Protein AF-0000000067842816 (afdb_homodimer)

Solvent-accessible surface area (backbone atoms only — not comparable to full-atom values): 8757 Å² total; per-residue (Å²): 109,71,65,59,53,51,51,51,47,38,51,51,44,50,50,52,41,53,49,36,34,54,50,27,68,68,44,87,43,46,66,45,28,41,23,33,44,17,21,26,53,16,22,45,52,30,35,40,67,68,61,62,40,52,70,68,58,40,49,52,52,49,50,51,37,50,52,41,42,63,68,32,90,55,40,84,64,64,77,75,65,73,76,113,110,69,65,58,52,51,50,52,46,37,51,52,45,51,51,52,40,53,49,36,31,56,50,28,68,69,44,87,43,46,66,46,30,40,23,33,45,17,22,24,52,16,19,46,52,31,34,39,66,68,60,61,41,53,71,68,58,40,49,51,53,51,50,50,36,52,51,41,42,62,66,31,91,55,41,83,64,64,76,75,65,73,76,113

Nearest PDB structures (foldseek):
  8cwo-assembly1_T  TM=8.225E-01  e=2.547E-01  Cutibacterium acnes
  7m4u-assembly1_t  TM=7.505E-01  e=3.964E-01  Acinetobacter baumannii AB0057
  7y7f-assembly1_T  TM=7.279E-01  e=5.226E-01  Escherichia coli
  8fzd-assembly1_t  TM=7.095E-01  e=6.520E-01  Escherichia coli
  8fzh-assembly1_t  TM=7.180E-01  e=7.282E-01  Escherichia coli

pLDDT: mean 87.46, std 18.28, range [24.97, 98.69]

Radius of gyration: 15.69 Å; Cα contacts (8 Å, |Δi|>4): 220; chains: 2; bounding box: 30×46×36 Å

Foldseek 3Di:
DVVVVLLVVLVVLVVVLVVLLVCLQVDDAQVRNVVSLVVSLVSLVVCCVVVSDDPVVSVVSNVSSLVSLCPHPRHPNCSPPPPD/DVVVVLLVVLVVLVVVLVVLLVCLQVDDAQVRNVVSLVVSLVSLVVCCVVVSDDPVVSVVSNVSSLVSLCPHPRRPNCSPPVPD

Sequence (168 aa):
MALVDEHLDKARVIEKALMRIKDISSAKSAEEVTYRFGLATGYVAAILDAGVVDEDRWEELLILAEETQESHALSTGASGRFDGMALVDEHLDKARVIEKALMRIKDISSAKSAEEVTYRFGLATGYVAAILDAGVVDEDRWEELLILAEETQESHALSTGASGRFDG

Organism: Pseudomonas putida (strain ATCC 47054 / DSM 6125 / CFBP 8728 / NCIMB 11950 / KT2440) (NCBI:txid160488)

Secondary structure (DSSP, 8-state):
-HHHHHHHHHHHHHHHHHHHHHHHTT--SHHHHHHHHHHHHHHHHHHHHTTSS-HHHHHHHHHHHHHHHHTSTT--SGGGGGG-/-HHHHHHHHHHHHHHHHHHHHHHHTT--SHHHHHHHHHHHHHHHHHHHHTTSS-HHHHHHHHHHHHHHHHT-TT--SGGGGGG-

Structure (mmCIF, N/CA/C/O backbone):
data_AF-0000000067842816-model_v1
#
loop_
_entity.id
_entity.type
_entity.pdbx_description
1 polymer 'Uncharacterized protein'
#
loop_
_atom_site.group_PDB
_atom_site.id
_atom_site.type_symbol
_atom_site.label_atom_id
_atom_site.label_alt_id
_atom_site.label_comp_id
_atom_site.label_asym_id
_atom_site.label_entity_id
_atom_site.label_seq_id
_atom_site.pdbx_PDB_ins_code
_atom_site.Cartn_x
_atom_site.Cartn_y
_atom_site.Cartn_z
_atom_site.occupancy
_atom_site.B_iso_or_equiv
_atom_site.auth_seq_id
_atom_site.auth_comp_id
_atom_site.auth_asym_id
_atom_site.auth_atom_id
_atom_site.pdbx_PDB_model_num
ATOM 1 N N . MET A 1 1 ? -7.723 -29.141 -7.395 1 54.97 1 MET A N 1
ATOM 2 C CA . MET A 1 1 ? -7.641 -28.672 -6.016 1 54.97 1 MET A CA 1
ATOM 3 C C . MET A 1 1 ? -6.738 -27.438 -5.91 1 54.97 1 MET A C 1
ATOM 5 O O . MET A 1 1 ? -7.078 -26.469 -5.23 1 54.97 1 MET A O 1
ATOM 9 N N . ALA A 1 2 ? -5.648 -27.406 -6.691 1 64.81 2 ALA A N 1
ATOM 10 C CA . ALA A 1 2 ? -4.652 -26.344 -6.668 1 64.81 2 ALA A CA 1
ATOM 11 C C . ALA A 1 2 ? -5.234 -25.047 -7.211 1 64.81 2 ALA A C 1
ATOM 13 O O . ALA A 1 2 ? -5.02 -23.969 -6.637 1 64.81 2 ALA A O 1
ATOM 14 N N . LEU A 1 3 ? -6.188 -25.203 -8.188 1 68.56 3 LEU A N 1
ATOM 15 C CA . LEU A 1 3 ? -6.766 -24.031 -8.82 1 68.56 3 LEU A CA 1
ATOM 16 C C . LEU A 1 3 ? -7.777 -23.359 -7.895 1 68.56 3 LEU A C 1
ATOM 18 O O . LEU A 1 3 ? -7.848 -22.125 -7.832 1 68.56 3 LEU A O 1
ATOM 22 N N . VAL A 1 4 ? -8.508 -24.203 -7.152 1 69 4 VAL A N 1
ATOM 23 C CA . VAL A 1 4 ? -9.5 -23.672 -6.215 1 69 4 VAL A CA 1
ATOM 24 C C . VAL A 1 4 ? -8.789 -22.953 -5.074 1 69 4 VAL A C 1
ATOM 26 O O . VAL A 1 4 ? -9.227 -21.875 -4.652 1 69 4 VAL A O 1
ATOM 29 N N . ASP A 1 5 ? -7.77 -23.484 -4.66 1 73.69 5 ASP A N 1
ATOM 30 C CA . ASP A 1 5 ? -7.008 -22.891 -3.568 1 73.69 5 ASP A CA 1
ATOM 31 C C . ASP A 1 5 ? -6.414 -21.547 -3.982 1 73.69 5 ASP A C 1
ATOM 33 O O . ASP A 1 5 ? -6.441 -20.594 -3.211 1 73.69 5 ASP A O 1
ATOM 37 N N . GLU A 1 6 ? -5.996 -21.5 -5.285 1 74.75 6 GLU A N 1
ATOM 38 C CA . GLU A 1 6 ? -5.449 -20.25 -5.801 1 74.75 6 GLU A CA 1
ATOM 39 C C . GLU A 1 6 ? -6.527 -19.172 -5.902 1 74.75 6 GLU A C 1
ATOM 41 O O . GLU A 1 6 ? -6.277 -18 -5.586 1 74.75 6 GLU A O 1
ATOM 46 N N . HIS A 1 7 ? -7.715 -19.594 -6.277 1 80.69 7 HIS A N 1
ATOM 47 C CA . HIS A 1 7 ? -8.82 -18.656 -6.414 1 80.69 7 HIS A CA 1
ATOM 48 C C . HIS A 1 7 ? -9.273 -18.125 -5.059 1 80.69 7 HIS A C 1
ATOM 50 O O . HIS A 1 7 ? -9.617 -16.953 -4.926 1 80.69 7 HIS A O 1
ATOM 56 N N . LEU A 1 8 ? -9.195 -19.031 -4.113 1 79.56 8 LEU A N 1
ATOM 57 C CA . LEU A 1 8 ? -9.586 -18.625 -2.768 1 79.56 8 LEU A CA 1
ATOM 58 C C . LEU A 1 8 ? -8.562 -17.656 -2.17 1 79.56 8 LEU A C 1
ATOM 60 O O . LEU A 1 8 ? -8.922 -16.719 -1.461 1 79.56 8 LEU A O 1
ATOM 64 N N . ASP A 1 9 ? -7.434 -17.938 -2.531 1 86.69 9 ASP A N 1
ATOM 65 C CA . ASP A 1 9 ? -6.375 -17.062 -2.033 1 86.69 9 ASP A CA 1
ATOM 66 C C . ASP A 1 9 ? -6.465 -15.68 -2.658 1 86.69 9 ASP A C 1
ATOM 68 O O . ASP A 1 9 ? -6.332 -14.672 -1.965 1 86.69 9 ASP A O 1
ATOM 72 N N . LYS A 1 10 ? -6.812 -15.68 -3.936 1 91.94 10 LYS A N 1
ATOM 73 C CA . LYS A 1 10 ? -6.961 -14.398 -4.609 1 91.94 10 LYS A CA 1
ATOM 74 C C . LYS A 1 10 ? -8.156 -13.617 -4.062 1 91.94 10 LYS A C 1
ATOM 76 O O . LYS A 1 10 ? -8.078 -12.406 -3.863 1 91.94 10 LYS A O 1
ATOM 81 N N . ALA A 1 11 ? -9.211 -14.336 -3.809 1 94.06 11 ALA A N 1
ATOM 82 C CA . ALA A 1 11 ? -10.406 -13.703 -3.254 1 94.06 11 ALA A CA 1
ATOM 83 C C . ALA A 1 11 ? -10.125 -13.109 -1.877 1 94.06 11 ALA A C 1
ATOM 85 O O . ALA A 1 11 ? -10.609 -12.023 -1.552 1 94.06 11 ALA A O 1
ATOM 86 N N . ARG A 1 12 ? -9.375 -13.805 -1.129 1 95.5 12 ARG A N 1
ATOM 87 C CA . ARG A 1 12 ? -9.031 -13.328 0.207 1 95.5 12 ARG A CA 1
ATOM 88 C C . ARG A 1 12 ? -8.18 -12.062 0.135 1 95.5 12 ARG A C 1
ATOM 90 O O . ARG A 1 12 ? -8.367 -11.141 0.926 1 95.5 12 ARG A O 1
ATOM 97 N N . VAL A 1 13 ? -7.34 -12.086 -0.805 1 97.44 13 VAL A N 1
ATOM 98 C CA . VAL A 1 13 ? -6.461 -10.938 -0.979 1 97.44 13 VAL A CA 1
ATOM 99 C C . VAL A 1 13 ? -7.281 -9.727 -1.419 1 97.44 13 VAL A C 1
ATOM 101 O O . VAL A 1 13 ? -7.055 -8.609 -0.945 1 97.44 13 VAL A O 1
ATOM 104 N N . ILE A 1 14 ? -8.234 -9.922 -2.246 1 97.69 14 ILE A N 1
ATOM 105 C CA . ILE A 1 14 ? -9.102 -8.844 -2.709 1 97.69 14 ILE A CA 1
ATOM 106 C C . ILE A 1 14 ? -9.945 -8.32 -1.546 1 97.69 14 ILE A C 1
ATOM 108 O O . ILE A 1 14 ? -10.156 -7.113 -1.42 1 97.69 14 ILE A O 1
ATOM 112 N N . GLU A 1 15 ? -10.398 -9.156 -0.729 1 97.56 15 GLU A N 1
ATOM 113 C CA . GLU A 1 15 ? -11.156 -8.758 0.452 1 97.56 15 GLU A CA 1
ATOM 114 C C . GLU A 1 15 ? -10.312 -7.879 1.377 1 97.56 15 GLU A C 1
ATOM 116 O O . GLU A 1 15 ? -10.82 -6.918 1.956 1 97.56 15 GLU A O 1
ATOM 121 N N . LYS A 1 16 ? -9.102 -8.211 1.528 1 97.88 16 LYS A N 1
ATOM 122 C CA . LYS A 1 16 ? -8.203 -7.41 2.359 1 97.88 16 LYS A CA 1
ATOM 123 C C . LYS A 1 16 ? -7.996 -6.02 1.763 1 97.88 16 LYS A C 1
ATOM 125 O O . LYS A 1 16 ? -7.91 -5.031 2.494 1 97.88 16 LYS A O 1
ATOM 130 N N . ALA A 1 17 ? -7.938 -5.977 0.432 1 98.38 17 ALA A N 1
ATOM 131 C CA . ALA A 1 17 ? -7.859 -4.676 -0.227 1 98.38 17 ALA A CA 1
ATOM 132 C C . ALA A 1 17 ? -9.078 -3.818 0.1 1 98.38 17 ALA A C 1
ATOM 134 O O . ALA A 1 17 ? -8.938 -2.646 0.458 1 98.38 17 ALA A O 1
ATOM 135 N N . LEU A 1 18 ? -10.219 -4.438 -0.018 1 98.5 18 LEU A N 1
ATOM 136 C CA . LEU A 1 18 ? -11.461 -3.723 0.245 1 98.5 18 LEU A CA 1
ATOM 137 C C . LEU A 1 18 ? -11.531 -3.262 1.697 1 98.5 18 LEU A C 1
ATOM 139 O O . LEU A 1 18 ? -12.023 -2.168 1.983 1 98.5 18 LEU A O 1
ATOM 143 N N . MET A 1 19 ? -11.016 -4.035 2.551 1 98.19 19 MET A N 1
ATOM 144 C CA . MET A 1 19 ? -10.992 -3.682 3.967 1 98.19 19 MET A CA 1
ATOM 145 C C . MET A 1 19 ? -10.094 -2.473 4.211 1 98.19 19 MET A C 1
ATOM 147 O O . MET A 1 19 ? -10.445 -1.587 4.996 1 98.19 19 MET A O 1
ATOM 151 N N . ARG A 1 20 ? -9 -2.457 3.598 1 97.69 20 ARG A N 1
ATOM 152 C CA . ARG A 1 20 ? -8.086 -1.326 3.746 1 97.69 20 ARG A CA 1
ATOM 153 C C . ARG A 1 20 ? -8.719 -0.041 3.223 1 97.69 20 ARG A C 1
ATOM 155 O O . ARG A 1 20 ? -8.531 1.031 3.799 1 97.69 20 ARG A O 1
ATOM 162 N N . ILE A 1 21 ? -9.422 -0.141 2.137 1 98.25 21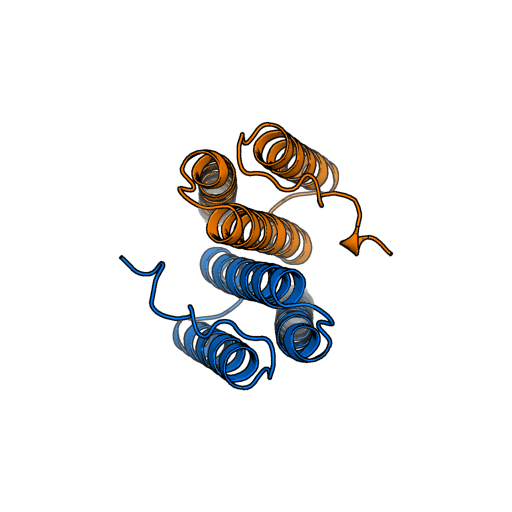 ILE A N 1
ATOM 163 C CA . ILE A 1 21 ? -10.109 1.02 1.573 1 98.25 21 ILE A CA 1
ATOM 164 C C . ILE A 1 21 ? -11.164 1.523 2.555 1 98.25 21 ILE A C 1
ATOM 166 O O . ILE A 1 21 ? -11.242 2.723 2.828 1 98.25 21 ILE A O 1
ATOM 170 N N . LYS A 1 22 ? -11.906 0.597 3.068 1 97.44 22 LYS A N 1
ATOM 171 C CA . LYS A 1 22 ? -12.938 0.961 4.035 1 97.44 22 LYS A CA 1
ATOM 172 C C . LYS A 1 22 ? -12.328 1.633 5.262 1 97.44 22 LYS A C 1
ATOM 174 O O . LYS A 1 22 ? -12.93 2.539 5.84 1 97.44 22 LYS A O 1
ATOM 179 N N . ASP A 1 23 ? -11.18 1.203 5.691 1 97 23 ASP A N 1
ATOM 180 C CA . ASP A 1 23 ? -10.508 1.709 6.883 1 97 23 ASP A CA 1
ATOM 181 C C . ASP A 1 23 ? -10.172 3.191 6.738 1 97 23 ASP A C 1
ATOM 183 O O . ASP A 1 23 ? -9.93 3.879 7.734 1 97 23 ASP A O 1
ATOM 187 N N . ILE A 1 24 ? -10.086 3.723 5.5 1 97.12 24 ILE A N 1
ATOM 188 C CA . ILE A 1 24 ? -9.836 5.145 5.289 1 97.12 24 ILE A CA 1
ATOM 189 C C . ILE A 1 24 ? -10.906 5.969 6.004 1 97.12 24 ILE A C 1
ATOM 191 O O . ILE A 1 24 ? -10.594 6.977 6.645 1 97.12 24 ILE A O 1
ATOM 195 N N . SER A 1 25 ? -12.109 5.488 5.934 1 94.88 25 SER A N 1
ATOM 196 C CA . SER A 1 25 ? -13.25 6.219 6.48 1 94.88 25 SER A CA 1
ATOM 197 C C . SER A 1 25 ? -13.172 6.297 8 1 94.88 25 SER A C 1
ATOM 199 O O . SER A 1 25 ? -13.82 7.148 8.617 1 94.88 25 SER A O 1
ATOM 201 N N . SER A 1 26 ? -12.383 5.438 8.578 1 94.56 26 SER A N 1
ATOM 202 C CA . SER A 1 26 ? -12.336 5.363 10.039 1 94.56 26 SER A CA 1
ATOM 203 C C . SER A 1 26 ? -11.211 6.23 10.594 1 94.56 26 SER A C 1
ATOM 205 O O . SER A 1 26 ? -11.031 6.312 11.812 1 94.56 26 SER A O 1
ATOM 207 N N . ALA A 1 27 ? -10.5 6.918 9.758 1 94.5 27 ALA A N 1
ATOM 208 C CA . ALA A 1 27 ? -9.367 7.738 10.188 1 94.5 27 ALA A CA 1
ATOM 209 C C . ALA A 1 27 ? -9.828 8.883 11.086 1 94.5 27 ALA A C 1
ATOM 211 O O . ALA A 1 27 ? -10.906 9.453 10.875 1 94.5 27 ALA A O 1
ATOM 212 N N . LYS A 1 28 ? -8.969 9.227 12.023 1 93.5 28 LYS A N 1
ATOM 213 C CA . LYS A 1 28 ? -9.375 10.195 13.031 1 93.5 28 LYS A CA 1
ATOM 214 C C . LYS A 1 28 ? -8.57 11.492 12.906 1 93.5 28 LYS A C 1
ATOM 216 O O . LYS A 1 28 ? -8.719 12.406 13.711 1 93.5 28 LYS A O 1
ATOM 221 N N . SER A 1 29 ? -7.66 11.531 11.992 1 91.19 29 SER A N 1
ATOM 222 C CA . SER A 1 29 ? -6.867 12.719 11.703 1 91.19 29 SER A CA 1
ATOM 223 C C . SER A 1 29 ? -6.523 12.797 10.219 1 91.19 29 SER A C 1
ATOM 225 O O . SER A 1 29 ? -6.605 11.797 9.5 1 91.19 29 SER A O 1
ATOM 227 N N . ALA A 1 30 ? -6.18 13.969 9.812 1 90.25 30 ALA A N 1
ATOM 228 C CA . ALA A 1 30 ? -5.793 14.172 8.414 1 90.25 30 ALA A CA 1
ATOM 229 C C . ALA A 1 30 ? -4.57 13.328 8.055 1 90.25 30 ALA A C 1
ATOM 231 O O . ALA A 1 30 ? -4.492 12.773 6.961 1 90.25 30 ALA A O 1
ATOM 232 N N . GLU A 1 31 ? -3.697 13.25 8.953 1 91.31 31 GLU A N 1
ATOM 233 C CA . GLU A 1 31 ? -2.498 12.445 8.734 1 91.31 31 GLU A CA 1
ATOM 234 C C . GLU A 1 31 ? -2.844 10.969 8.586 1 91.31 31 GLU A C 1
ATOM 236 O O . GLU A 1 31 ? -2.289 10.281 7.723 1 91.31 31 GLU A O 1
ATOM 241 N N . GLU A 1 32 ? -3.762 10.555 9.406 1 93.25 32 GLU A N 1
ATOM 242 C CA . GLU A 1 32 ? -4.191 9.156 9.328 1 93.25 32 GLU A CA 1
ATOM 243 C C . GLU A 1 32 ? -4.93 8.883 8.023 1 93.25 32 GLU A C 1
ATOM 245 O O . GLU A 1 32 ? -4.789 7.805 7.441 1 93.25 32 GLU A O 1
ATOM 250 N N . VAL A 1 33 ? -5.746 9.836 7.613 1 94.94 33 VAL A N 1
ATOM 251 C CA . VAL A 1 33 ? -6.422 9.68 6.328 1 94.94 33 VAL A CA 1
ATOM 252 C C . VAL A 1 33 ? -5.387 9.477 5.223 1 94.94 33 VAL A C 1
ATOM 254 O O . VAL A 1 33 ? -5.516 8.562 4.406 1 94.94 33 VAL A O 1
ATOM 257 N N . THR A 1 34 ? -4.387 10.305 5.242 1 94.38 34 THR A N 1
ATOM 258 C CA . THR A 1 34 ? -3.33 10.227 4.238 1 94.38 34 THR A CA 1
ATOM 259 C C . THR A 1 34 ? -2.619 8.883 4.301 1 94.38 34 THR A C 1
ATOM 261 O O . THR A 1 34 ? -2.381 8.25 3.27 1 94.38 34 THR A O 1
ATOM 264 N N . TYR A 1 35 ? -2.354 8.445 5.477 1 95.06 35 TYR A N 1
ATOM 265 C CA . TYR A 1 35 ? -1.65 7.18 5.664 1 95.06 35 TYR A CA 1
ATOM 266 C C . TYR A 1 35 ? -2.496 6.012 5.176 1 95.06 35 TYR A C 1
ATOM 268 O O . TYR A 1 35 ? -2.014 5.16 4.426 1 95.06 35 TYR A O 1
ATOM 276 N N . ARG A 1 36 ? -3.676 5.969 5.574 1 96.94 36 ARG A N 1
ATOM 277 C CA . ARG A 1 36 ? -4.555 4.863 5.207 1 96.94 36 ARG A CA 1
ATOM 278 C C . ARG A 1 36 ? -4.824 4.852 3.705 1 96.94 36 ARG A C 1
ATOM 280 O O . ARG A 1 36 ? -4.945 3.787 3.098 1 96.94 36 ARG A O 1
ATOM 287 N N . PHE A 1 37 ? -4.953 6.047 3.156 1 97.44 37 PHE A N 1
ATOM 288 C CA . PHE A 1 37 ? -5.102 6.133 1.708 1 97.44 37 PHE A CA 1
ATOM 289 C C . PHE A 1 37 ? -3.873 5.562 1.006 1 97.44 37 PHE A C 1
ATOM 291 O O . PHE A 1 37 ? -3.998 4.785 0.06 1 97.44 37 PHE A O 1
ATOM 298 N N . GLY A 1 38 ? -2.74 5.926 1.452 1 97.56 38 GLY A N 1
ATOM 299 C CA . GLY A 1 38 ? -1.52 5.34 0.922 1 97.56 38 GLY A CA 1
ATOM 300 C C . GLY A 1 38 ? -1.47 3.83 1.064 1 97.56 38 GLY A C 1
ATOM 301 O O . GLY A 1 38 ? -1.15 3.123 0.107 1 97.56 38 GLY A O 1
ATOM 302 N N . LEU A 1 39 ? -1.803 3.373 2.26 1 98.19 39 LEU A N 1
ATOM 303 C CA . LEU A 1 39 ? -1.798 1.944 2.557 1 98.19 39 LEU A CA 1
ATOM 304 C C . LEU A 1 39 ? -2.699 1.186 1.589 1 98.19 39 LEU A C 1
ATOM 306 O O . LEU A 1 39 ? -2.293 0.17 1.021 1 98.19 39 LEU A O 1
ATOM 310 N N . ALA A 1 40 ? -3.867 1.691 1.402 1 98.31 40 ALA A N 1
ATOM 311 C CA . ALA A 1 40 ? -4.836 1.046 0.518 1 98.31 40 ALA A CA 1
ATOM 312 C C . ALA A 1 40 ? -4.355 1.069 -0.93 1 98.31 40 ALA A C 1
ATOM 314 O O . ALA A 1 40 ? -4.422 0.056 -1.63 1 98.31 40 ALA A O 1
ATOM 315 N N . THR A 1 41 ? -3.871 2.238 -1.362 1 98.44 41 THR A N 1
ATOM 316 C CA . THR A 1 41 ? -3.422 2.408 -2.74 1 98.44 41 THR A CA 1
ATOM 317 C C . THR A 1 41 ? -2.207 1.53 -3.025 1 98.44 41 THR A C 1
ATOM 319 O O . THR A 1 41 ? -2.107 0.927 -4.094 1 98.44 41 THR A O 1
ATOM 322 N N . GLY A 1 42 ? -1.26 1.477 -2.055 1 98.69 42 GLY A N 1
ATOM 323 C CA . GLY A 1 42 ? -0.124 0.578 -2.189 1 98.69 42 GLY A CA 1
ATOM 324 C C . GLY A 1 42 ? -0.528 -0.881 -2.297 1 98.69 42 GLY A C 1
ATOM 325 O O . GLY A 1 42 ? 0.008 -1.619 -3.127 1 98.69 42 GLY A O 1
ATOM 326 N N . TYR A 1 43 ? -1.479 -1.246 -1.474 1 98.62 43 TYR A N 1
ATOM 327 C CA . TYR A 1 43 ? -1.967 -2.621 -1.486 1 98.62 43 TYR A CA 1
ATOM 328 C C . TYR A 1 43 ? -2.576 -2.971 -2.838 1 98.62 43 TYR A C 1
ATOM 330 O O . TYR A 1 43 ? -2.26 -4.012 -3.42 1 98.62 43 TYR A O 1
ATOM 338 N N . VAL A 1 44 ? -3.371 -2.088 -3.326 1 98.69 44 VAL A N 1
ATOM 339 C CA . VAL A 1 44 ? -4.078 -2.299 -4.586 1 98.69 44 VAL A CA 1
ATOM 340 C C . VAL A 1 44 ? -3.072 -2.361 -5.734 1 98.69 44 VAL A C 1
ATOM 342 O O . VAL A 1 44 ? -3.213 -3.18 -6.648 1 98.69 44 VAL A O 1
ATOM 345 N N . ALA A 1 45 ? -2.096 -1.55 -5.73 1 98.31 45 ALA A N 1
ATOM 346 C CA . ALA A 1 45 ? -1.053 -1.589 -6.754 1 98.31 45 ALA A CA 1
ATOM 347 C C . ALA A 1 45 ? -0.339 -2.938 -6.758 1 98.31 45 ALA A C 1
ATOM 349 O O . ALA A 1 45 ? -0.082 -3.506 -7.82 1 98.31 45 ALA A O 1
ATOM 350 N N . ALA A 1 46 ? -0.052 -3.412 -5.566 1 98.5 46 ALA A N 1
ATOM 351 C CA . ALA A 1 46 ? 0.717 -4.645 -5.438 1 98.5 46 ALA A CA 1
ATOM 352 C C . ALA A 1 46 ? -0.071 -5.84 -5.969 1 98.5 46 ALA A C 1
ATOM 354 O O . ALA A 1 46 ? 0.499 -6.742 -6.59 1 98.5 46 ALA A O 1
ATOM 355 N N . ILE A 1 47 ? -1.397 -5.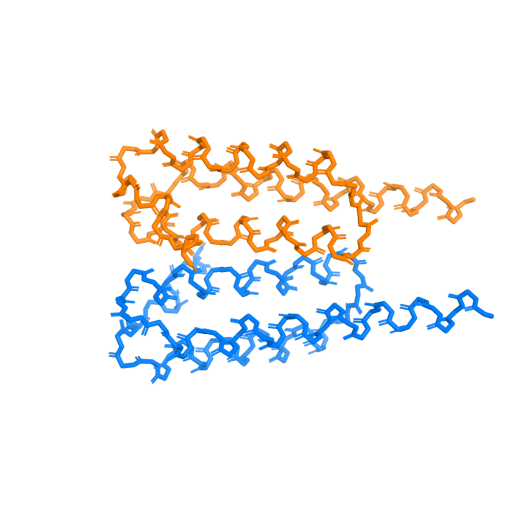848 -5.758 1 97.62 47 ILE A N 1
ATOM 356 C CA . ILE A 1 47 ? -2.145 -7.039 -6.145 1 97.62 47 ILE A CA 1
ATOM 357 C C . ILE A 1 47 ? -2.324 -7.066 -7.66 1 97.62 47 ILE A C 1
ATOM 359 O O . ILE A 1 47 ? -2.516 -8.133 -8.25 1 97.62 47 ILE A O 1
ATOM 363 N N . LEU A 1 48 ? -2.217 -5.926 -8.305 1 97.75 48 LEU A N 1
ATOM 364 C CA . LEU A 1 48 ? -2.125 -5.906 -9.758 1 97.75 48 LEU A CA 1
ATOM 365 C C . LEU A 1 48 ? -0.792 -6.48 -10.227 1 97.75 48 LEU A C 1
ATOM 367 O O . LEU A 1 48 ? -0.761 -7.387 -11.062 1 97.75 48 LEU A O 1
ATOM 371 N N . ASP A 1 49 ? 0.254 -5.941 -9.6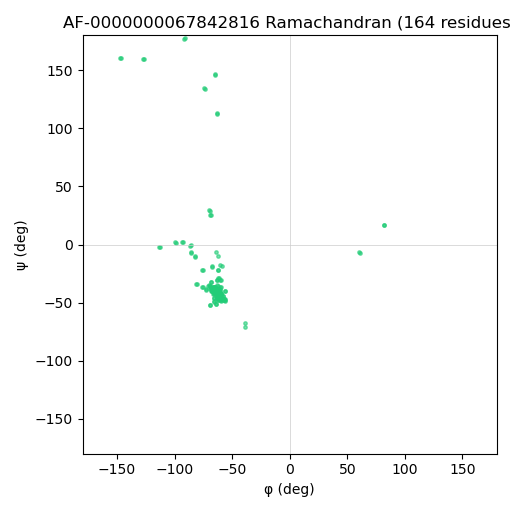64 1 97.06 49 ASP A N 1
ATOM 372 C CA . ASP A 1 49 ? 1.596 -6.355 -10.062 1 97.06 49 ASP A CA 1
ATOM 373 C C . ASP A 1 49 ? 1.805 -7.848 -9.812 1 97.06 49 ASP A C 1
ATOM 375 O O . ASP A 1 49 ? 2.533 -8.508 -10.555 1 97.06 49 ASP A O 1
ATOM 379 N N . ALA A 1 50 ? 1.109 -8.344 -8.781 1 96.06 50 ALA A N 1
ATOM 380 C CA . ALA A 1 50 ? 1.251 -9.75 -8.414 1 96.06 50 ALA A CA 1
ATOM 381 C C . ALA A 1 50 ? 0.316 -10.633 -9.242 1 96.06 50 ALA A C 1
ATOM 383 O O . ALA A 1 50 ? 0.314 -11.852 -9.086 1 96.06 50 ALA A O 1
ATOM 384 N N . GLY A 1 51 ? -0.503 -10.016 -9.977 1 94.5 51 GLY A N 1
ATOM 385 C CA . GLY A 1 51 ? -1.382 -10.75 -10.867 1 94.5 51 GLY A CA 1
ATOM 386 C C . GLY A 1 51 ? -2.623 -11.289 -10.172 1 94.5 51 GLY A C 1
ATOM 387 O O . GLY A 1 51 ? -3.256 -12.227 -10.656 1 94.5 51 GLY A O 1
ATOM 388 N N . VAL A 1 52 ? -2.91 -10.766 -9.039 1 95.75 52 VAL A N 1
ATOM 389 C CA . VAL A 1 52 ? -4.09 -11.18 -8.289 1 95.75 52 VAL A CA 1
ATOM 390 C C . VAL A 1 52 ? -5.348 -10.641 -8.969 1 95.75 52 VAL A C 1
ATOM 392 O O . VAL A 1 52 ? -6.391 -11.297 -8.969 1 95.75 52 VAL A O 1
ATOM 395 N N . VAL A 1 53 ? -5.277 -9.477 -9.469 1 96.75 53 VAL A N 1
ATOM 396 C CA . VAL A 1 53 ? -6.398 -8.859 -10.172 1 96.75 53 VAL A CA 1
ATOM 397 C C . VAL A 1 53 ? -5.934 -8.367 -11.539 1 96.75 53 VAL A C 1
ATOM 399 O O . VAL A 1 53 ? -4.734 -8.203 -11.773 1 96.75 53 VAL A O 1
ATOM 402 N N . ASP A 1 54 ? -6.93 -8.195 -12.367 1 96.38 54 ASP A N 1
ATOM 403 C CA . ASP A 1 54 ? -6.613 -7.59 -13.664 1 96.38 54 ASP A CA 1
ATOM 404 C C . ASP A 1 54 ? -6.766 -6.074 -13.609 1 96.38 54 ASP A C 1
ATOM 406 O O . ASP A 1 54 ? -7.098 -5.512 -12.562 1 96.38 54 ASP A O 1
ATOM 410 N N . GLU A 1 55 ? -6.461 -5.379 -14.688 1 97.56 55 GLU A N 1
ATOM 411 C CA . GLU A 1 55 ? -6.434 -3.92 -14.75 1 97.56 55 GLU A CA 1
ATOM 412 C C . GLU A 1 55 ? -7.812 -3.33 -14.469 1 97.56 55 GLU A C 1
ATOM 414 O O . GLU A 1 55 ? -7.926 -2.289 -13.812 1 97.56 55 GLU A O 1
ATOM 419 N N . ASP A 1 56 ? -8.789 -4.004 -14.969 1 97.38 56 ASP A N 1
ATOM 420 C CA . ASP A 1 56 ? -10.141 -3.49 -14.766 1 97.38 56 ASP A CA 1
ATOM 421 C C . ASP A 1 56 ? -10.5 -3.482 -13.281 1 97.38 56 ASP A C 1
ATOM 423 O O . ASP A 1 56 ? -10.992 -2.479 -12.758 1 97.38 56 ASP A O 1
ATOM 427 N N . ARG A 1 57 ? -10.289 -4.613 -12.719 1 97.44 57 ARG A N 1
ATOM 428 C CA . ARG A 1 57 ? -10.594 -4.715 -11.297 1 97.44 57 ARG A CA 1
ATOM 429 C C . ARG A 1 57 ? -9.719 -3.773 -10.477 1 97.44 57 ARG A C 1
ATOM 431 O O . ARG A 1 57 ? -10.172 -3.189 -9.492 1 97.44 57 ARG A O 1
ATOM 438 N N . TRP A 1 58 ? -8.539 -3.648 -10.789 1 97.88 58 TRP A N 1
ATOM 439 C CA . TRP A 1 58 ? -7.617 -2.721 -10.141 1 97.88 58 TRP A CA 1
ATOM 440 C C . TRP A 1 58 ? -8.148 -1.292 -10.203 1 97.88 58 TRP A C 1
ATOM 442 O O . TRP A 1 58 ? -8.148 -0.579 -9.203 1 97.88 58 TRP A O 1
ATOM 452 N N . GLU A 1 59 ? -8.547 -0.921 -11.352 1 98.12 59 GLU A N 1
ATOM 453 C CA . GLU A 1 59 ? -9.078 0.428 -11.531 1 98.12 59 GLU A CA 1
ATOM 454 C C . GLU A 1 59 ? -10.297 0.668 -10.641 1 98.12 59 GLU A C 1
ATOM 456 O O . GLU A 1 59 ? -10.453 1.75 -10.07 1 98.12 59 GLU A O 1
ATOM 461 N N . GLU A 1 60 ? -11.094 -0.295 -10.586 1 98.12 60 GLU A N 1
ATOM 462 C CA . GLU A 1 60 ? -12.266 -0.187 -9.734 1 98.12 60 GLU A CA 1
ATOM 463 C C . GLU A 1 60 ? -11.867 0.048 -8.273 1 98.12 60 GLU A C 1
ATOM 465 O O . GLU A 1 60 ? -12.445 0.902 -7.602 1 98.12 60 GLU A O 1
ATOM 470 N N . LEU A 1 61 ? -10.969 -0.715 -7.848 1 98.38 61 LEU A N 1
ATOM 471 C CA . LEU A 1 61 ? -10.523 -0.614 -6.461 1 98.38 61 LEU A CA 1
ATOM 472 C C . LEU A 1 61 ? -9.844 0.729 -6.207 1 98.38 61 LEU A C 1
ATOM 474 O O . LEU A 1 61 ? -10.039 1.332 -5.148 1 98.38 61 LEU A O 1
ATOM 478 N N . LEU A 1 62 ? -9.062 1.121 -7.176 1 98.12 62 LEU A N 1
ATOM 479 C CA . LEU A 1 62 ? -8.383 2.404 -7.031 1 98.12 62 LEU A CA 1
ATOM 480 C C . LEU A 1 62 ? -9.391 3.547 -6.965 1 98.12 62 LEU A C 1
ATOM 482 O O . LEU A 1 62 ? -9.258 4.453 -6.141 1 98.12 62 LEU A O 1
ATOM 486 N N . ILE A 1 63 ? -10.352 3.465 -7.828 1 98 63 ILE A N 1
ATOM 487 C CA . ILE A 1 63 ? -11.406 4.477 -7.836 1 98 63 ILE A CA 1
ATOM 488 C C . ILE A 1 63 ? -12.109 4.492 -6.48 1 98 63 ILE A C 1
ATOM 490 O O . ILE A 1 63 ? -12.352 5.559 -5.914 1 98 63 ILE A O 1
ATOM 494 N N . LEU A 1 64 ? -12.43 3.381 -6 1 97.88 64 LEU A N 1
ATOM 495 C CA . LEU A 1 64 ? -13.094 3.266 -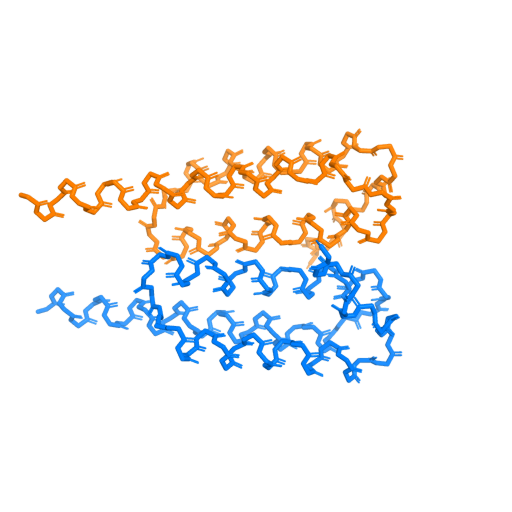4.707 1 97.88 64 LEU A CA 1
ATOM 496 C C . LEU A 1 64 ? -12.25 3.891 -3.604 1 97.88 64 LEU A C 1
ATOM 498 O O . LEU A 1 64 ? -12.773 4.594 -2.736 1 97.88 64 LEU A O 1
ATOM 502 N N . ALA A 1 65 ? -10.977 3.664 -3.562 1 97.69 65 ALA A N 1
ATOM 503 C CA . ALA A 1 65 ? -10.07 4.242 -2.572 1 97.69 65 ALA A CA 1
ATOM 504 C C . ALA A 1 65 ? -10.078 5.766 -2.65 1 97.69 65 ALA A C 1
ATOM 506 O O . ALA A 1 65 ? -10.148 6.449 -1.624 1 97.69 65 ALA A O 1
ATOM 507 N N . GLU A 1 66 ? -9.984 6.258 -3.85 1 96.56 66 GLU A N 1
ATOM 508 C CA . GLU A 1 66 ? -9.961 7.703 -4.059 1 96.56 66 GLU A CA 1
ATOM 509 C C . GLU A 1 66 ? -11.266 8.344 -3.594 1 96.56 66 GLU A C 1
ATOM 511 O O . GLU A 1 66 ? -11.25 9.383 -2.932 1 96.56 66 GLU A O 1
ATOM 516 N N . GLU A 1 67 ? -12.32 7.73 -3.971 1 96.19 67 GLU A N 1
ATOM 517 C CA . GLU A 1 67 ? -13.617 8.258 -3.561 1 96.19 67 GLU A CA 1
ATOM 518 C C . GLU A 1 67 ? -13.758 8.266 -2.041 1 96.19 67 GLU A C 1
ATOM 520 O O . GLU A 1 67 ? -14.312 9.211 -1.468 1 96.19 67 GLU A O 1
ATOM 525 N N . THR A 1 68 ? -13.352 7.223 -1.428 1 96.69 68 THR A N 1
ATOM 526 C CA . THR A 1 68 ? -13.43 7.121 0.025 1 96.69 68 THR A CA 1
ATOM 527 C C . THR A 1 68 ? -12.586 8.211 0.688 1 96.69 68 THR A C 1
ATOM 529 O O . THR A 1 68 ? -13.023 8.828 1.661 1 96.69 68 THR A O 1
ATOM 532 N N . GLN A 1 69 ? -11.383 8.383 0.137 1 95.25 69 GLN A N 1
ATOM 533 C CA . GLN A 1 69 ? -10.523 9.43 0.668 1 95.25 69 GLN A CA 1
ATOM 534 C C . GLN A 1 69 ? -11.148 10.812 0.487 1 95.25 69 GLN A C 1
ATOM 536 O O . GLN A 1 69 ? -11.148 11.625 1.413 1 95.25 69 GLN A O 1
ATOM 541 N N . GLU A 1 70 ? -11.633 11.086 -0.687 1 92.81 70 GLU A N 1
ATOM 542 C CA . GLU A 1 70 ? -12.195 12.391 -1.024 1 92.81 70 GLU A CA 1
ATOM 543 C C . GLU A 1 70 ? -13.43 12.688 -0.18 1 92.81 70 GLU A C 1
ATOM 545 O O . GLU A 1 70 ? -13.711 13.852 0.12 1 92.81 70 GLU A O 1
ATOM 550 N N . SER A 1 71 ? -14.078 11.68 0.151 1 92.75 71 SER A N 1
ATOM 551 C CA . SER A 1 71 ? -15.32 11.859 0.897 1 92.75 71 SER A CA 1
ATOM 552 C C . SER A 1 71 ? -15.047 12.055 2.385 1 92.75 71 SER A C 1
ATOM 554 O O . SER A 1 71 ? -15.953 12.391 3.148 1 92.75 71 SER A O 1
ATOM 556 N N . HIS A 1 72 ? -13.812 11.836 2.797 1 91.69 72 HIS A N 1
ATOM 557 C CA . HIS A 1 72 ? -13.484 11.961 4.211 1 91.69 72 HIS A CA 1
ATOM 558 C C . HIS A 1 72 ? -13.43 13.422 4.641 1 91.69 72 HIS A C 1
ATOM 560 O O . HIS A 1 72 ? -12.82 14.25 3.965 1 91.69 72 HIS A O 1
ATOM 566 N N . ALA A 1 73 ? -14.016 13.719 5.742 1 86.38 73 ALA A N 1
ATOM 567 C CA . ALA A 1 73 ? -14.172 15.094 6.211 1 86.38 73 ALA A CA 1
ATOM 568 C C . ALA A 1 73 ? -12.812 15.742 6.461 1 86.38 73 ALA A C 1
ATOM 570 O O . ALA A 1 73 ? -12.656 16.953 6.309 1 86.38 73 ALA A O 1
ATOM 571 N N . LEU A 1 74 ? -11.781 14.914 6.812 1 85.44 74 LEU A N 1
ATOM 572 C CA . LEU A 1 74 ? -10.461 15.43 7.16 1 85.44 74 LEU A CA 1
ATOM 573 C C . LEU A 1 74 ? -9.5 15.305 5.98 1 85.44 74 LEU A C 1
ATOM 575 O O . LEU A 1 74 ? -8.305 15.547 6.125 1 85.44 74 LEU A O 1
ATOM 579 N N . SER A 1 75 ? -10.047 14.812 4.906 1 79.31 75 SER A N 1
ATOM 580 C CA . SER A 1 75 ? -9.195 14.688 3.729 1 79.31 75 SER A CA 1
ATOM 581 C C . SER A 1 75 ? -8.711 16.047 3.248 1 79.31 75 SER A C 1
ATOM 583 O O . SER A 1 75 ? -9.469 17.016 3.246 1 79.31 75 SER A O 1
ATOM 585 N N . THR A 1 76 ? -7.434 16.297 3.34 1 62.69 76 THR A N 1
ATOM 586 C CA . THR A 1 76 ? -6.949 17.562 2.807 1 62.69 76 THR A CA 1
ATOM 587 C C . THR A 1 76 ? -7.031 17.578 1.282 1 62.69 76 THR A C 1
ATOM 589 O O . THR A 1 76 ? -6.633 18.562 0.642 1 62.69 76 THR A O 1
ATOM 592 N N . GLY A 1 77 ? -7.973 16.859 0.677 1 53.56 77 GLY A N 1
ATOM 593 C CA . GLY A 1 77 ? -8.242 16.875 -0.752 1 53.56 77 GLY A CA 1
ATOM 594 C C . GLY A 1 77 ? -7.055 16.438 -1.589 1 53.56 77 GLY A C 1
ATOM 595 O O . GLY A 1 77 ? -7.047 16.625 -2.807 1 53.56 77 GLY A O 1
ATOM 596 N N . ALA A 1 78 ? -5.898 16.203 -1.105 1 45.94 78 ALA A N 1
ATOM 597 C CA . ALA A 1 78 ? -4.738 16.125 -1.992 1 45.94 78 ALA A CA 1
ATOM 598 C C . ALA A 1 78 ? -4.789 14.883 -2.865 1 45.94 78 ALA A C 1
ATOM 600 O O . ALA A 1 78 ? -3.766 14.234 -3.1 1 45.94 78 ALA A O 1
ATOM 601 N N . SER A 1 79 ? -5.828 14.297 -3.178 1 42.5 79 SER A N 1
ATOM 602 C CA . SER A 1 79 ? -5.848 13.18 -4.113 1 42.5 79 SER A CA 1
ATOM 603 C C . SER A 1 79 ? -4.883 13.406 -5.273 1 42.5 79 SER A C 1
ATOM 605 O O . SER A 1 79 ? -4.199 12.484 -5.711 1 42.5 79 SER A O 1
ATOM 607 N N . GLY A 1 80 ? -5.133 14.359 -6.137 1 37.62 80 GLY A N 1
ATOM 608 C CA . GLY A 1 80 ? -4.535 14.688 -7.422 1 37.62 80 GLY A CA 1
ATOM 609 C C . GLY A 1 80 ? -3.057 15.008 -7.324 1 37.62 80 GLY A C 1
ATOM 610 O O . GLY A 1 80 ? -2.412 15.289 -8.336 1 37.62 80 GLY A O 1
ATOM 611 N N . ARG A 1 81 ? -2.602 15.273 -6.301 1 39 81 ARG A N 1
ATOM 612 C CA . ARG A 1 81 ? -1.374 16.062 -6.289 1 39 81 ARG A CA 1
ATOM 613 C C . ARG A 1 81 ? -0.153 15.172 -6.52 1 39 81 ARG A C 1
ATOM 615 O O . ARG A 1 81 ? 0.941 15.672 -6.785 1 39 81 ARG A O 1
ATOM 622 N N . PHE A 1 82 ? -0.19 13.977 -6.043 1 39.62 82 PHE A N 1
ATOM 623 C CA . PHE A 1 82 ? 1.076 13.273 -6.211 1 39.62 82 PHE A CA 1
ATOM 624 C C . PHE A 1 82 ? 1.14 12.586 -7.566 1 39.62 82 PHE A C 1
ATOM 626 O O . PHE A 1 82 ? 2.041 11.781 -7.82 1 39.62 82 PHE A O 1
ATOM 633 N N . ASP A 1 83 ? 0.224 12.586 -8.445 1 30.86 83 ASP A N 1
ATOM 634 C CA . ASP A 1 83 ? 0.29 12 -9.781 1 30.86 83 ASP A CA 1
ATOM 635 C C . ASP A 1 83 ? 1.349 12.703 -10.633 1 30.86 83 ASP A C 1
ATOM 637 O O . ASP A 1 83 ? 1.536 12.359 -11.805 1 30.86 83 ASP A O 1
ATOM 641 N N . GLY A 1 84 ? 1.947 13.781 -10.156 1 25.2 84 GLY A N 1
ATOM 642 C CA . GLY A 1 84 ? 2.811 14.367 -11.172 1 25.2 84 GLY A CA 1
ATOM 643 C C . GLY A 1 84 ? 4.051 13.539 -11.445 1 25.2 84 GLY A C 1
ATOM 644 O O . GLY A 1 84 ? 4.434 12.695 -10.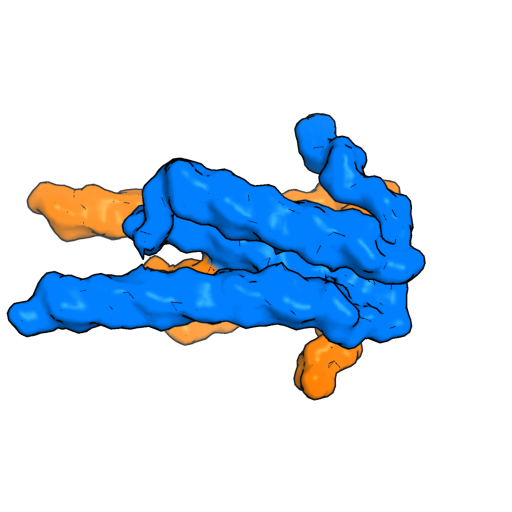641 1 25.2 84 GLY A O 1
ATOM 645 N N . MET B 1 1 ? 9.469 -23.797 -17.625 1 55.28 1 MET B N 1
ATOM 646 C CA . MET B 1 1 ? 9.336 -22.438 -18.141 1 55.28 1 MET B CA 1
ATOM 647 C C . MET B 1 1 ? 8.375 -21.625 -17.281 1 55.28 1 MET B C 1
ATOM 649 O O . MET B 1 1 ? 8.656 -20.469 -16.969 1 55.28 1 MET B O 1
ATOM 653 N N . ALA B 1 2 ? 7.324 -22.266 -16.797 1 64.38 2 ALA B N 1
ATOM 654 C CA . ALA B 1 2 ? 6.285 -21.609 -16 1 64.38 2 ALA B CA 1
ATOM 655 C C . ALA B 1 2 ? 6.824 -21.172 -14.641 1 64.38 2 ALA B C 1
ATOM 657 O O . ALA B 1 2 ? 6.543 -20.062 -14.18 1 64.38 2 ALA B O 1
ATOM 658 N N . LEU B 1 3 ? 7.809 -22 -14.125 1 67.75 3 LEU B N 1
ATOM 659 C CA . LEU B 1 3 ? 8.359 -21.703 -12.805 1 67.75 3 LEU B CA 1
ATOM 660 C C . LEU B 1 3 ? 9.312 -20.516 -12.875 1 67.75 3 LEU B C 1
ATOM 662 O O . LEU B 1 3 ? 9.336 -19.688 -11.961 1 67.75 3 LEU B O 1
ATOM 666 N N . VAL B 1 4 ? 10.055 -20.453 -13.977 1 67.81 4 VAL B N 1
ATOM 667 C CA . VAL B 1 4 ? 10.992 -19.344 -14.148 1 67.81 4 VAL B CA 1
ATOM 668 C C . VAL B 1 4 ? 10.219 -18.031 -14.328 1 67.81 4 VAL B C 1
ATOM 670 O O . VAL B 1 4 ? 10.594 -17.016 -13.758 1 67.81 4 VAL B O 1
ATOM 673 N N . ASP B 1 5 ? 9.211 -18.109 -15.023 1 72.88 5 ASP B N 1
ATOM 674 C CA . ASP B 1 5 ? 8.398 -16.938 -15.273 1 72.88 5 ASP B CA 1
ATOM 675 C C . ASP B 1 5 ? 7.762 -16.422 -13.984 1 72.88 5 ASP B C 1
ATOM 677 O O . ASP B 1 5 ? 7.727 -15.211 -13.734 1 72.88 5 ASP B O 1
ATOM 681 N N . GLU B 1 6 ? 7.367 -17.422 -13.141 1 74.12 6 GLU B N 1
ATOM 682 C CA . GLU B 1 6 ? 6.785 -17.062 -11.852 1 74.12 6 GLU B CA 1
ATOM 683 C C . GLU B 1 6 ? 7.82 -16.406 -10.945 1 74.12 6 GLU B C 1
ATOM 685 O O . GLU B 1 6 ? 7.523 -15.438 -10.25 1 74.12 6 GLU B O 1
ATOM 690 N N . HIS B 1 7 ? 9.039 -16.922 -11.023 1 80.5 7 HIS B N 1
ATOM 691 C CA . HIS B 1 7 ? 10.117 -16.391 -10.195 1 80.5 7 HIS B CA 1
ATOM 692 C C . HIS B 1 7 ? 10.508 -14.984 -10.641 1 80.5 7 HIS B C 1
ATOM 694 O O . HIS B 1 7 ? 10.797 -14.125 -9.805 1 80.5 7 HIS B O 1
ATOM 700 N N . LEU B 1 8 ? 10.445 -14.812 -11.922 1 79.38 8 LEU B N 1
ATOM 701 C CA . LEU B 1 8 ? 10.789 -13.5 -12.453 1 79.38 8 LEU B CA 1
ATOM 702 C C . LEU B 1 8 ? 9.711 -12.477 -12.102 1 79.38 8 LEU B C 1
ATOM 704 O O . LEU B 1 8 ? 10.016 -11.32 -11.812 1 79.38 8 LEU B O 1
ATOM 708 N N . ASP B 1 9 ? 8.594 -12.969 -12.117 1 86.69 9 ASP B N 1
ATOM 709 C CA . ASP B 1 9 ? 7.484 -12.078 -11.773 1 86.69 9 ASP B CA 1
ATOM 710 C C . ASP B 1 9 ? 7.535 -11.68 -10.305 1 86.69 9 ASP B C 1
ATOM 712 O O . ASP B 1 9 ? 7.34 -10.516 -9.961 1 86.69 9 ASP B O 1
ATOM 716 N N . LYS B 1 10 ? 7.918 -12.656 -9.492 1 92.12 10 LYS B N 1
ATOM 717 C CA . LYS B 1 10 ? 8.031 -12.359 -8.07 1 92.12 10 LYS B CA 1
ATOM 718 C C . LYS B 1 10 ? 9.18 -11.391 -7.801 1 92.12 10 LYS B C 1
ATOM 720 O O . LYS B 1 10 ? 9.047 -10.469 -6.992 1 92.12 10 LYS B O 1
ATOM 725 N N . ALA B 1 11 ? 10.258 -11.602 -8.492 1 94.06 11 ALA B N 1
ATOM 726 C CA . ALA B 1 11 ? 11.414 -10.727 -8.336 1 94.06 11 ALA B CA 1
ATOM 727 C C . ALA B 1 11 ? 11.07 -9.297 -8.758 1 94.06 11 ALA B C 1
ATOM 729 O O . ALA B 1 11 ? 11.508 -8.336 -8.109 1 94.06 11 ALA B O 1
ATOM 730 N N . ARG B 1 12 ? 10.336 -9.195 -9.773 1 95.56 12 ARG B N 1
ATOM 731 C CA . ARG B 1 12 ? 9.938 -7.875 -10.258 1 95.56 12 ARG B CA 1
ATOM 732 C C . ARG B 1 12 ? 9.039 -7.168 -9.242 1 95.56 12 ARG B C 1
ATOM 734 O O . ARG B 1 12 ? 9.172 -5.961 -9.031 1 95.56 12 ARG B O 1
ATOM 741 N N . VAL B 1 13 ? 8.219 -7.941 -8.688 1 97.5 13 VAL B N 1
ATOM 742 C CA . VAL B 1 13 ? 7.301 -7.383 -7.695 1 97.5 13 VAL B CA 1
ATOM 743 C C . VAL B 1 13 ? 8.086 -6.922 -6.469 1 97.5 13 VAL B C 1
ATOM 745 O O . VAL B 1 13 ? 7.805 -5.859 -5.914 1 97.5 13 VAL B O 1
ATOM 748 N N . ILE B 1 14 ? 9.07 -7.652 -6.078 1 97.69 14 ILE B N 1
ATOM 749 C CA . ILE B 1 14 ? 9.898 -7.289 -4.938 1 97.69 14 ILE B CA 1
ATOM 750 C C . ILE B 1 14 ? 10.695 -6.027 -5.258 1 97.69 14 ILE B C 1
ATOM 752 O O . ILE B 1 14 ? 10.859 -5.152 -4.402 1 97.69 14 ILE B O 1
ATOM 756 N N . GLU B 1 15 ? 11.164 -5.902 -6.418 1 97.62 15 GLU B N 1
ATOM 757 C CA . GLU B 1 15 ? 11.883 -4.703 -6.848 1 97.62 15 GLU B CA 1
ATOM 758 C C . GLU B 1 15 ? 10.984 -3.469 -6.773 1 97.62 15 GLU B C 1
ATOM 760 O O . GLU B 1 15 ? 11.438 -2.391 -6.391 1 97.62 15 GLU B O 1
ATOM 765 N N . LYS B 1 16 ? 9.781 -3.625 -7.141 1 97.94 16 LYS B N 1
ATOM 766 C CA . LYS B 1 16 ? 8.836 -2.512 -7.066 1 97.94 16 LYS B CA 1
ATOM 767 C C . LYS B 1 16 ? 8.586 -2.102 -5.617 1 97.94 16 LYS B C 1
ATOM 769 O O . LYS B 1 16 ? 8.438 -0.914 -5.32 1 97.94 16 LYS B O 1
ATOM 774 N N . ALA B 1 17 ? 8.555 -3.092 -4.75 1 98.44 17 ALA B N 1
ATOM 775 C CA . ALA B 1 17 ? 8.438 -2.779 -3.328 1 98.44 17 ALA B CA 1
ATOM 776 C C . ALA B 1 17 ? 9.609 -1.936 -2.852 1 98.44 17 ALA B C 1
ATOM 778 O O . ALA B 1 17 ? 9.422 -0.921 -2.176 1 98.44 17 ALA B O 1
ATOM 779 N N . LEU B 1 18 ? 10.781 -2.381 -3.223 1 98.5 18 LEU B N 1
ATOM 780 C CA . LEU B 1 18 ? 11.992 -1.677 -2.814 1 98.5 18 LEU B CA 1
ATOM 781 C C . LEU B 1 18 ? 12.016 -0.26 -3.377 1 98.5 18 LEU B C 1
ATOM 783 O O . LEU B 1 18 ? 12.453 0.674 -2.705 1 98.5 18 LEU B O 1
ATOM 787 N N . MET B 1 19 ? 11.516 -0.105 -4.535 1 98.19 19 MET B N 1
ATOM 788 C CA . MET B 1 19 ? 11.453 1.214 -5.16 1 98.19 19 MET B CA 1
ATOM 789 C C . MET B 1 19 ? 10.508 2.133 -4.395 1 98.19 19 MET B C 1
ATOM 791 O O . MET B 1 19 ? 10.805 3.312 -4.195 1 98.19 19 MET B O 1
ATOM 795 N N . ARG B 1 20 ? 9.43 1.629 -4.008 1 97.69 20 ARG B N 1
ATOM 796 C CA . ARG B 1 20 ? 8.469 2.424 -3.246 1 97.69 20 ARG B CA 1
ATOM 797 C C . ARG B 1 20 ? 9.055 2.848 -1.902 1 97.69 20 ARG B C 1
ATOM 799 O O . ARG B 1 20 ? 8.812 3.963 -1.436 1 97.69 20 ARG B O 1
ATOM 806 N N . ILE B 1 21 ? 9.781 1.969 -1.282 1 98.25 21 ILE B N 1
ATOM 807 C CA . ILE B 1 21 ? 10.43 2.291 -0.014 1 98.25 21 ILE B CA 1
ATOM 808 C C . ILE B 1 21 ? 11.445 3.412 -0.224 1 98.25 21 ILE B C 1
ATOM 810 O O . ILE B 1 21 ? 11.477 4.383 0.537 1 98.25 21 ILE B O 1
ATOM 814 N N . LYS B 1 22 ? 12.211 3.25 -1.249 1 97.44 22 LYS B N 1
ATOM 815 C CA . LYS B 1 22 ? 13.211 4.27 -1.562 1 97.44 22 LYS B CA 1
ATOM 816 C C . LYS B 1 22 ? 12.555 5.621 -1.826 1 97.44 22 LYS B C 1
ATOM 818 O O . LYS B 1 22 ? 13.102 6.668 -1.478 1 97.44 22 LYS B O 1
ATOM 823 N N . ASP B 1 23 ? 11.406 5.629 -2.459 1 97 23 ASP B N 1
ATOM 824 C CA . ASP B 1 23 ? 10.695 6.848 -2.832 1 97 23 ASP B CA 1
ATOM 825 C C . ASP B 1 23 ? 10.297 7.652 -1.597 1 97 23 ASP B C 1
ATOM 827 O O . ASP B 1 23 ? 10.008 8.844 -1.694 1 97 23 ASP B O 1
ATOM 831 N N . ILE B 1 24 ? 10.211 7.023 -0.4 1 97.12 24 ILE B N 1
ATOM 832 C CA . ILE B 1 24 ? 9.914 7.746 0.832 1 97.12 24 ILE B CA 1
ATOM 833 C C . ILE B 1 24 ? 10.93 8.867 1.038 1 97.12 24 ILE B C 1
ATOM 835 O O . ILE B 1 24 ? 10.57 9.984 1.407 1 97.12 24 ILE B O 1
ATOM 839 N N . SER B 1 25 ? 12.148 8.562 0.734 1 94.88 25 SER B N 1
ATOM 840 C CA . SER B 1 25 ? 13.25 9.492 0.979 1 94.88 25 SER B CA 1
ATOM 841 C C . SER B 1 25 ? 13.148 10.719 0.075 1 94.88 25 SER B C 1
ATOM 843 O O . SER B 1 25 ? 13.75 11.758 0.358 1 94.88 25 SER B O 1
ATOM 845 N N . SER B 1 26 ? 12.406 10.594 -0.987 1 94.38 26 SER B N 1
ATOM 846 C CA . SER B 1 26 ? 12.328 11.672 -1.965 1 94.38 26 SER B CA 1
ATOM 847 C C . SER B 1 26 ? 11.156 12.602 -1.672 1 94.38 26 SER B C 1
ATOM 849 O O . SER B 1 26 ? 10.938 13.586 -2.391 1 94.38 26 SER B O 1
ATOM 851 N N . ALA B 1 27 ? 10.438 12.359 -0.616 1 94.31 27 ALA B N 1
ATOM 852 C CA . ALA B 1 27 ? 9.266 13.164 -0.28 1 94.31 27 ALA B CA 1
ATOM 853 C C . ALA B 1 27 ? 9.664 14.602 0.036 1 94.31 27 ALA B C 1
ATOM 855 O O . ALA B 1 27 ? 10.719 14.852 0.615 1 94.31 27 ALA B O 1
ATOM 856 N N . LYS B 1 28 ? 8.766 15.5 -0.332 1 93.19 28 LYS B N 1
ATOM 857 C CA . LYS B 1 28 ? 9.094 16.906 -0.223 1 93.19 28 LYS B CA 1
ATOM 858 C C . LYS B 1 28 ? 8.25 17.594 0.848 1 93.19 28 LYS B C 1
ATOM 860 O O . LYS B 1 28 ? 8.359 18.812 1.052 1 93.19 28 LYS B O 1
ATOM 865 N N . SER B 1 29 ? 7.371 16.875 1.449 1 91.12 29 SER B N 1
ATOM 866 C CA . SER B 1 29 ? 6.543 17.375 2.545 1 91.12 29 SER B CA 1
ATOM 867 C C . SER B 1 29 ? 6.223 16.266 3.541 1 91.12 29 SER B C 1
ATOM 869 O O . SER B 1 29 ? 6.359 15.078 3.223 1 91.12 29 SER B O 1
ATOM 871 N N . ALA B 1 30 ? 5.844 16.672 4.715 1 89.94 30 ALA B N 1
ATOM 872 C CA . ALA B 1 30 ? 5.477 15.711 5.746 1 89.94 30 ALA B CA 1
ATOM 873 C C . ALA B 1 30 ? 4.293 14.859 5.301 1 89.94 30 ALA B C 1
ATOM 875 O O . ALA B 1 30 ? 4.254 13.648 5.562 1 89.94 30 ALA B O 1
ATOM 876 N N . GLU B 1 31 ? 3.4 15.469 4.645 1 91.31 31 GLU B N 1
ATOM 877 C CA . GLU B 1 31 ? 2.236 14.742 4.137 1 91.31 31 GLU B CA 1
ATOM 878 C C . GLU B 1 31 ? 2.645 13.703 3.098 1 91.31 31 GLU B C 1
ATOM 880 O O . GLU B 1 31 ? 2.129 12.578 3.102 1 91.31 31 GLU B O 1
ATOM 885 N N . GLU B 1 32 ? 3.566 14.117 2.27 1 93.19 32 GLU B N 1
ATOM 886 C CA . GLU B 1 32 ? 4.051 13.195 1.251 1 93.19 32 GLU B CA 1
ATOM 887 C C . GLU B 1 32 ? 4.824 12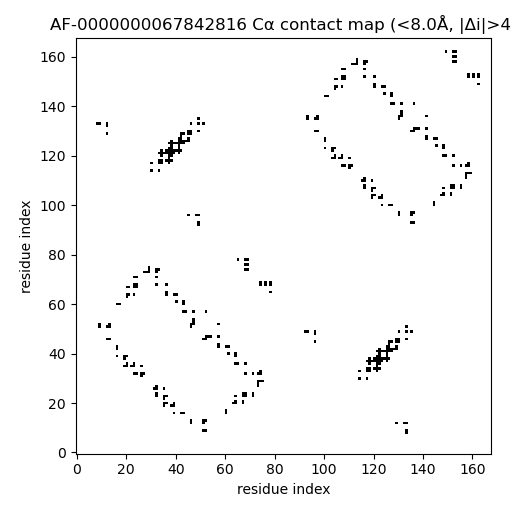.039 1.879 1 93.19 32 GLU B C 1
ATOM 889 O O . GLU B 1 32 ? 4.738 10.898 1.412 1 93.19 32 GLU B O 1
ATOM 894 N N . VAL B 1 33 ? 5.605 12.352 2.908 1 95 33 VAL B N 1
ATOM 895 C CA . VAL B 1 33 ? 6.312 11.289 3.617 1 95 33 VAL B CA 1
ATOM 896 C C . VAL B 1 33 ? 5.309 10.258 4.137 1 95 33 VAL B C 1
ATOM 898 O O . VAL B 1 33 ? 5.484 9.055 3.949 1 95 33 VAL B O 1
ATOM 901 N N . THR B 1 34 ? 4.27 10.758 4.746 1 94.38 34 THR B N 1
ATOM 902 C CA . THR B 1 34 ? 3.238 9.891 5.305 1 94.38 34 THR B CA 1
ATOM 903 C C . THR B 1 34 ? 2.58 9.055 4.207 1 94.38 34 THR B C 1
ATOM 905 O O . THR B 1 34 ? 2.383 7.848 4.367 1 94.38 34 THR B O 1
ATOM 908 N N . TYR B 1 35 ? 2.312 9.688 3.113 1 95 35 TYR B N 1
ATOM 909 C CA . TYR B 1 35 ? 1.654 9.008 2.004 1 95 35 TYR B CA 1
ATOM 910 C C . TYR B 1 35 ? 2.553 7.922 1.421 1 95 35 TYR B C 1
ATOM 912 O O . TYR B 1 35 ? 2.117 6.785 1.227 1 95 35 TYR B O 1
ATOM 920 N N . ARG B 1 36 ? 3.74 8.25 1.156 1 97 36 ARG B N 1
ATOM 921 C CA . ARG B 1 36 ? 4.664 7.297 0.549 1 97 36 ARG B CA 1
ATOM 922 C C . ARG B 1 36 ? 4.961 6.137 1.497 1 97 36 ARG B C 1
ATOM 924 O O . ARG B 1 36 ? 5.137 5 1.059 1 97 36 ARG B O 1
ATOM 931 N N . PHE B 1 37 ? 5.047 6.477 2.775 1 97.38 37 PHE B N 1
ATOM 932 C CA . PHE B 1 37 ? 5.215 5.41 3.758 1 97.38 37 PHE B CA 1
ATOM 933 C C . PHE B 1 37 ? 4.023 4.461 3.74 1 97.38 37 PHE B C 1
ATOM 935 O O . PHE B 1 37 ? 4.195 3.24 3.742 1 97.38 37 PHE B O 1
ATOM 942 N N . GLY B 1 38 ? 2.873 4.984 3.709 1 97.5 38 GLY B N 1
ATOM 943 C CA . GLY B 1 38 ? 1.686 4.156 3.566 1 97.5 38 GLY B CA 1
ATOM 944 C C . GLY B 1 38 ? 1.695 3.309 2.309 1 97.5 38 GLY B C 1
ATOM 945 O O . GLY B 1 38 ? 1.431 2.105 2.361 1 97.5 38 GLY B O 1
ATOM 946 N N . LEU B 1 39 ? 2.02 3.969 1.191 1 98.19 39 LEU B N 1
ATOM 947 C CA . LEU B 1 39 ? 2.072 3.293 -0.101 1 98.19 39 LEU B CA 1
ATOM 948 C C . LEU B 1 39 ? 3.018 2.1 -0.053 1 98.19 39 LEU B C 1
ATOM 950 O O . LEU B 1 39 ? 2.664 1.002 -0.49 1 98.19 39 LEU B O 1
ATOM 954 N N . ALA B 1 40 ? 4.172 2.33 0.48 1 98.31 40 ALA B N 1
ATOM 955 C CA . ALA B 1 40 ? 5.18 1.276 0.559 1 98.31 40 ALA B CA 1
ATOM 956 C C . ALA B 1 40 ? 4.73 0.153 1.487 1 98.31 40 ALA B C 1
ATOM 958 O O . ALA B 1 40 ? 4.848 -1.027 1.146 1 98.31 40 ALA B O 1
ATOM 959 N N . THR B 1 41 ? 4.207 0.539 2.656 1 98.44 41 THR B N 1
ATOM 960 C CA . THR B 1 41 ? 3.785 -0.439 3.652 1 98.44 41 THR B CA 1
ATOM 961 C C . THR B 1 41 ? 2.607 -1.261 3.137 1 98.44 41 THR B C 1
ATOM 963 O O . THR B 1 41 ? 2.547 -2.473 3.354 1 98.44 41 THR B O 1
ATOM 966 N N . GLY B 1 42 ? 1.646 -0.583 2.473 1 98.62 42 GLY B N 1
ATOM 967 C CA . GLY B 1 42 ? 0.548 -1.303 1.847 1 98.62 42 GLY B CA 1
ATOM 968 C C . GLY B 1 42 ? 1.008 -2.297 0.797 1 98.62 42 GLY B C 1
ATOM 969 O O . GLY B 1 42 ? 0.517 -3.426 0.747 1 98.62 42 GLY B O 1
ATOM 970 N N . TYR B 1 43 ? 1.95 -1.856 -0.007 1 98.62 43 TYR B N 1
ATOM 971 C CA . TYR B 1 43 ? 2.492 -2.719 -1.051 1 98.62 43 TYR B CA 1
ATOM 972 C C . TYR B 1 43 ? 3.145 -3.959 -0.45 1 98.62 43 TYR B C 1
ATOM 974 O O . TYR B 1 43 ? 2.881 -5.082 -0.89 1 98.62 43 TYR B O 1
ATOM 982 N N . VAL B 1 44 ? 3.91 -3.742 0.553 1 98.69 44 VAL B N 1
ATOM 983 C CA . VAL B 1 44 ? 4.648 -4.816 1.207 1 98.69 44 VAL B CA 1
ATOM 984 C C . VAL B 1 44 ? 3.674 -5.785 1.869 1 98.69 44 VAL B C 1
ATOM 986 O O . VAL B 1 44 ? 3.869 -7.004 1.818 1 98.69 44 VAL B O 1
ATOM 989 N N . ALA B 1 45 ? 2.662 -5.297 2.477 1 98.31 45 ALA B N 1
ATOM 990 C CA . ALA B 1 45 ? 1.646 -6.156 3.074 1 98.31 45 ALA B CA 1
ATOM 991 C C . ALA B 1 45 ? 0.986 -7.043 2.02 1 98.31 45 ALA B C 1
ATOM 993 O O . ALA B 1 45 ? 0.775 -8.234 2.248 1 98.31 45 ALA B O 1
ATOM 994 N N . ALA B 1 46 ? 0.701 -6.453 0.895 1 98.5 46 ALA B N 1
ATOM 995 C CA . ALA B 1 46 ? -0.022 -7.16 -0.157 1 98.5 46 ALA B CA 1
ATOM 996 C C . ALA B 1 46 ? 0.821 -8.297 -0.734 1 98.5 46 ALA B C 1
ATOM 998 O O . ALA B 1 46 ? 0.3 -9.367 -1.047 1 98.5 46 ALA B O 1
ATOM 999 N N . ILE B 1 47 ? 2.141 -8.086 -0.857 1 97.62 47 ILE B N 1
ATOM 1000 C CA . ILE B 1 47 ? 2.943 -9.109 -1.518 1 97.62 47 ILE B CA 1
ATOM 1001 C C . ILE B 1 47 ? 3.148 -10.297 -0.574 1 97.62 47 ILE B C 1
ATOM 1003 O O . ILE B 1 47 ? 3.385 -11.422 -1.021 1 97.62 47 ILE B O 1
ATOM 1007 N N . LEU B 1 48 ? 3.01 -10.07 0.721 1 97.75 48 LEU B N 1
ATOM 1008 C CA . LEU B 1 48 ? 2.945 -11.188 1.656 1 97.75 48 LEU B CA 1
ATOM 1009 C C . LEU B 1 48 ? 1.646 -11.969 1.483 1 97.75 48 LEU B C 1
ATOM 1011 O O . LEU B 1 48 ? 1.668 -13.188 1.314 1 97.75 48 LEU B O 1
ATOM 1015 N N . ASP B 1 49 ? 0.557 -11.227 1.52 1 97.06 49 ASP B N 1
ATOM 1016 C CA . ASP B 1 49 ? -0.759 -11.852 1.423 1 97.06 49 ASP B CA 1
ATOM 1017 C C . ASP B 1 49 ? -0.912 -12.609 0.106 1 97.06 49 ASP B C 1
ATOM 1019 O O . ASP B 1 49 ? -1.597 -13.633 0.048 1 97.06 49 ASP B O 1
ATOM 1023 N N . ALA B 1 50 ? -0.207 -12.094 -0.924 1 96 50 ALA B N 1
ATOM 1024 C CA . ALA B 1 50 ? -0.299 -12.703 -2.25 1 96 50 ALA B CA 1
ATOM 1025 C C . ALA B 1 50 ? 0.688 -13.859 -2.393 1 96 50 ALA B C 1
ATOM 1027 O O . ALA B 1 50 ? 0.745 -14.508 -3.439 1 96 50 ALA B O 1
ATOM 1028 N N . GLY B 1 51 ? 1.492 -14.023 -1.426 1 94.38 51 GLY B N 1
ATOM 1029 C CA . GLY B 1 51 ? 2.418 -15.141 -1.421 1 94.38 51 GLY B CA 1
ATOM 1030 C C . GLY B 1 51 ? 3.666 -14.891 -2.246 1 94.38 51 GLY B C 1
ATOM 1031 O O . GLY B 1 51 ? 4.344 -15.828 -2.658 1 94.38 51 GLY B O 1
ATOM 1032 N N . VAL B 1 52 ? 3.898 -13.664 -2.547 1 95.75 52 VAL B N 1
ATOM 1033 C CA . VAL B 1 52 ? 5.078 -13.297 -3.32 1 95.75 52 VAL B CA 1
ATOM 1034 C C . VAL B 1 52 ? 6.328 -13.43 -2.453 1 95.75 52 VAL B C 1
ATOM 1036 O O . VAL B 1 52 ? 7.395 -13.812 -2.943 1 95.75 52 VAL B O 1
ATOM 1039 N N . VAL B 1 53 ? 6.234 -13.07 -1.234 1 96.69 53 VAL B N 1
ATOM 1040 C CA . VAL B 1 53 ? 7.344 -13.188 -0.293 1 96.69 53 VAL B CA 1
ATOM 1041 C C . VAL B 1 53 ? 6.887 -13.953 0.949 1 96.69 53 VAL B C 1
ATOM 1043 O O . VAL B 1 53 ? 5.688 -14.086 1.2 1 96.69 53 VAL B O 1
ATOM 1046 N N . ASP B 1 54 ? 7.887 -14.453 1.624 1 96.38 54 ASP B N 1
ATOM 1047 C CA . ASP B 1 54 ? 7.574 -15.078 2.902 1 96.38 54 ASP B CA 1
ATOM 1048 C C . ASP B 1 54 ? 7.668 -14.078 4.051 1 96.38 54 ASP B C 1
ATOM 1050 O O . ASP B 1 54 ? 7.945 -12.898 3.826 1 96.38 54 ASP B O 1
ATOM 1054 N N . GLU B 1 55 ? 7.363 -14.492 5.254 1 97.56 55 GLU B N 1
ATOM 1055 C CA . GLU B 1 55 ? 7.281 -13.625 6.426 1 97.56 55 GLU B CA 1
ATOM 1056 C C . GLU B 1 55 ? 8.633 -12.977 6.727 1 97.56 55 GLU B C 1
ATOM 1058 O O . GLU B 1 55 ? 8.688 -11.812 7.125 1 97.56 55 GLU B O 1
ATOM 1063 N N . ASP B 1 56 ? 9.648 -13.742 6.535 1 97.38 56 ASP B N 1
ATOM 1064 C CA . ASP B 1 56 ? 10.969 -13.203 6.82 1 97.38 56 ASP B CA 1
ATOM 1065 C C . ASP B 1 56 ? 11.305 -12.039 5.898 1 97.38 56 ASP B C 1
ATOM 1067 O O . ASP B 1 56 ? 11.742 -10.977 6.359 1 97.38 56 ASP B O 1
ATOM 1071 N N . ARG B 1 57 ? 11.125 -12.328 4.66 1 97.5 57 ARG B N 1
ATOM 1072 C CA . ARG B 1 57 ? 11.406 -11.273 3.691 1 97.5 57 ARG B CA 1
ATOM 1073 C C . ARG B 1 57 ? 10.469 -10.086 3.891 1 97.5 57 ARG B C 1
ATOM 1075 O O . ARG B 1 57 ? 10.875 -8.938 3.721 1 97.5 57 ARG B O 1
ATOM 1082 N N . TRP B 1 58 ? 9.297 -10.297 4.176 1 97.81 58 TRP B N 1
ATOM 1083 C CA . TRP B 1 58 ? 8.328 -9.25 4.469 1 97.81 58 TRP B CA 1
ATOM 1084 C C . TRP B 1 58 ? 8.797 -8.375 5.625 1 97.81 58 TRP B C 1
ATOM 1086 O O . TRP B 1 58 ? 8.75 -7.148 5.543 1 97.81 58 TRP B O 1
ATOM 1096 N N . GLU B 1 59 ? 9.211 -9.016 6.641 1 98.06 59 GLU B N 1
ATOM 1097 C CA . GLU B 1 59 ? 9.688 -8.281 7.809 1 98.06 59 GLU B CA 1
ATOM 1098 C C . GLU B 1 59 ? 10.875 -7.395 7.453 1 98.06 59 GLU B C 1
ATOM 1100 O O . GLU B 1 59 ? 10.977 -6.262 7.934 1 98.06 59 GLU B O 1
ATOM 1105 N N . GLU B 1 60 ? 11.695 -7.918 6.684 1 98.12 60 GLU B N 1
ATOM 1106 C CA . GLU B 1 60 ? 12.852 -7.137 6.242 1 98.12 60 GLU B CA 1
ATOM 1107 C C . GLU B 1 60 ? 12.406 -5.879 5.496 1 98.12 60 GLU B C 1
ATOM 1109 O O . GLU B 1 60 ? 12.938 -4.789 5.742 1 98.12 60 GLU B O 1
ATOM 1114 N N . LEU B 1 61 ? 11.539 -6.07 4.605 1 98.38 61 LEU B N 1
ATOM 1115 C CA . LEU B 1 61 ? 11.062 -4.953 3.803 1 98.38 61 LEU B CA 1
ATOM 1116 C C . LEU B 1 61 ? 10.328 -3.936 4.672 1 98.38 61 LEU B C 1
ATOM 1118 O O . LEU B 1 61 ? 10.469 -2.727 4.469 1 98.38 61 LEU B O 1
ATOM 1122 N N . LEU B 1 62 ? 9.555 -4.473 5.566 1 98.12 62 LEU B N 1
ATOM 1123 C CA . LEU B 1 62 ? 8.82 -3.58 6.461 1 98.12 62 LEU B CA 1
ATOM 1124 C C . LEU B 1 62 ? 9.773 -2.768 7.324 1 98.12 62 LEU B C 1
ATOM 1126 O O . LEU B 1 62 ? 9.586 -1.562 7.504 1 98.12 62 LEU B O 1
ATOM 1130 N N . ILE B 1 63 ? 10.75 -3.438 7.824 1 97.94 63 ILE B N 1
ATOM 1131 C CA . ILE B 1 63 ? 11.758 -2.762 8.633 1 97.94 63 ILE B CA 1
ATOM 1132 C C . ILE B 1 63 ? 12.438 -1.675 7.801 1 97.94 63 ILE B C 1
ATOM 1134 O O . ILE B 1 63 ? 12.625 -0.55 8.273 1 97.94 63 ILE B O 1
ATOM 1138 N N . LEU B 1 64 ? 12.797 -2.002 6.648 1 97.81 64 LEU B N 1
ATOM 1139 C CA . LEU B 1 64 ? 13.445 -1.045 5.758 1 97.81 64 LEU B CA 1
ATOM 1140 C C . LEU B 1 64 ? 12.555 0.17 5.527 1 97.81 64 LEU B C 1
ATOM 1142 O O . LEU B 1 64 ? 13.031 1.308 5.539 1 97.81 64 LEU B O 1
ATOM 1146 N N . ALA B 1 65 ? 11.297 -0 5.297 1 97.62 65 ALA B N 1
ATOM 1147 C CA . ALA B 1 65 ? 10.352 1.096 5.102 1 97.62 65 ALA B CA 1
ATOM 1148 C C . ALA B 1 65 ? 10.289 1.995 6.332 1 97.62 65 ALA B C 1
ATOM 1150 O 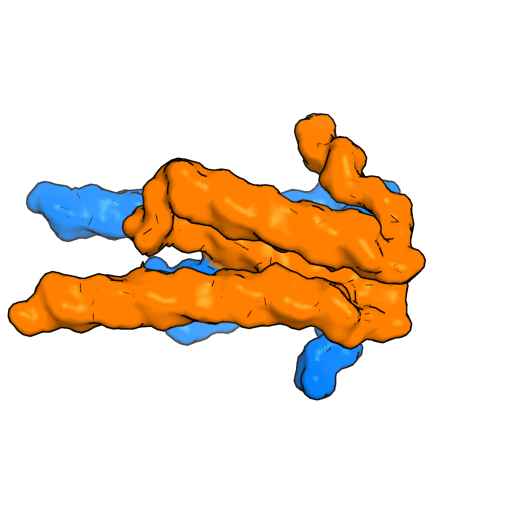O . ALA B 1 65 ? 10.312 3.223 6.211 1 97.62 65 ALA B O 1
ATOM 1151 N N . GLU B 1 66 ? 10.195 1.387 7.477 1 96.5 66 GLU B N 1
ATOM 1152 C CA . GLU B 1 66 ? 10.117 2.137 8.727 1 96.5 66 GLU B CA 1
ATOM 1153 C C . GLU B 1 66 ? 11.383 2.955 8.961 1 96.5 66 GLU B C 1
ATOM 1155 O O . GLU B 1 66 ? 11.312 4.121 9.344 1 96.5 66 GLU B O 1
ATOM 1160 N N . GLU B 1 67 ? 12.469 2.32 8.734 1 96.06 67 GLU B N 1
ATOM 1161 C CA . GLU B 1 67 ? 13.742 3.023 8.906 1 96.06 67 GLU B CA 1
ATOM 1162 C C . GLU B 1 67 ? 13.844 4.215 7.957 1 96.06 67 GLU B C 1
ATOM 1164 O O . GLU B 1 67 ? 14.352 5.273 8.336 1 96.06 67 GLU B O 1
ATOM 1169 N N . THR B 1 68 ? 13.484 4.008 6.746 1 96.62 68 THR B N 1
ATOM 1170 C CA . THR B 1 68 ? 13.531 5.074 5.75 1 96.62 68 THR B CA 1
ATOM 1171 C C . THR B 1 68 ? 12.641 6.242 6.164 1 96.62 68 THR B C 1
ATOM 1173 O O . THR B 1 68 ? 13.031 7.402 6.035 1 96.62 68 THR B O 1
ATOM 1176 N N . GLN B 1 69 ? 11.43 5.875 6.629 1 95.12 69 GLN B N 1
ATOM 1177 C CA . GLN B 1 69 ? 10.508 6.914 7.09 1 95.12 69 GLN B CA 1
ATOM 1178 C C . GLN B 1 69 ? 11.086 7.668 8.281 1 95.12 69 GLN B C 1
ATOM 1180 O O . GLN B 1 69 ? 11.031 8.898 8.328 1 95.12 69 GLN B O 1
ATOM 1185 N N . GLU B 1 70 ? 11.586 6.949 9.242 1 92.5 70 GLU B N 1
ATOM 1186 C CA . GLU B 1 70 ? 12.102 7.535 10.477 1 92.5 70 GLU B CA 1
ATOM 1187 C C . GLU B 1 70 ? 13.305 8.43 10.195 1 92.5 70 GLU B C 1
ATOM 1189 O O . GLU B 1 70 ? 13.539 9.406 10.914 1 92.5 70 GLU B O 1
ATOM 1194 N N . SER B 1 71 ? 13.992 8.094 9.219 1 92.38 71 SER B N 1
ATOM 1195 C CA . SER B 1 71 ? 15.211 8.836 8.906 1 92.38 71 SER B CA 1
ATOM 1196 C C . SER B 1 71 ? 1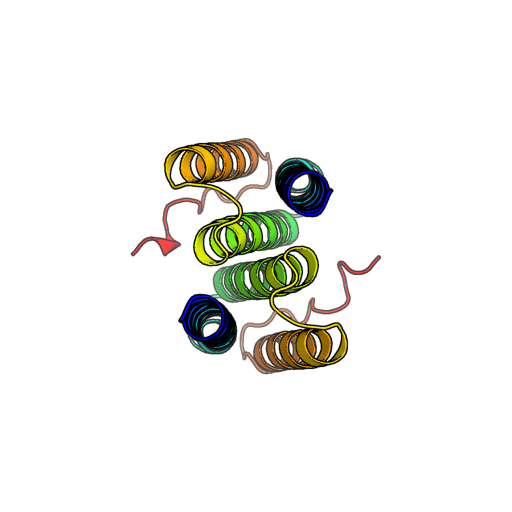4.906 10.102 8.117 1 92.38 71 SER B C 1
ATOM 1198 O O . SER B 1 71 ? 15.781 10.938 7.906 1 92.38 71 SER B O 1
ATOM 1200 N N . HIS B 1 72 ? 13.672 10.219 7.66 1 91.31 72 HIS B N 1
ATOM 1201 C CA . HIS B 1 72 ? 13.312 11.375 6.848 1 91.31 72 HIS B CA 1
ATOM 1202 C C . HIS B 1 72 ? 13.188 12.633 7.703 1 91.31 72 HIS B C 1
ATOM 1204 O O . HIS B 1 72 ? 12.562 12.609 8.766 1 91.31 72 HIS B O 1
ATOM 1210 N N . ALA B 1 73 ? 13.758 13.695 7.25 1 86 73 ALA B N 1
ATOM 1211 C CA . ALA B 1 73 ? 13.852 14.938 8.016 1 86 73 ALA B CA 1
ATOM 1212 C C . ALA B 1 73 ? 12.469 15.492 8.336 1 86 73 ALA B C 1
ATOM 1214 O O . ALA B 1 73 ? 12.273 16.125 9.375 1 86 73 ALA B O 1
ATOM 1215 N N . LEU B 1 74 ? 11.477 15.211 7.457 1 84.75 74 LEU B N 1
ATOM 1216 C CA . LEU B 1 74 ? 10.125 15.75 7.613 1 84.75 74 LEU B CA 1
ATOM 1217 C C . LEU B 1 74 ? 9.203 14.727 8.258 1 84.75 74 LEU B C 1
ATOM 1219 O O . LEU B 1 74 ? 7.992 14.938 8.344 1 84.75 74 LEU B O 1
ATOM 1223 N N . SER B 1 75 ? 9.805 13.594 8.562 1 78.19 75 SER B N 1
ATOM 1224 C CA . SER B 1 75 ? 8.984 12.57 9.203 1 78.19 75 SER B CA 1
ATOM 1225 C C . SER B 1 75 ? 8.469 13.039 10.562 1 78.19 75 SER B C 1
ATOM 1227 O O . SER B 1 75 ? 9.203 13.68 11.32 1 78.19 75 SER B O 1
ATOM 1229 N N . THR B 1 76 ? 7.195 13.242 10.695 1 62.09 76 THR B N 1
ATOM 1230 C CA . THR B 1 76 ? 6.688 13.617 12.008 1 62.09 76 THR B CA 1
ATOM 1231 C C . THR B 1 76 ? 6.77 12.438 12.977 1 62.09 76 THR B C 1
ATOM 1233 O O . THR B 1 76 ? 6.34 12.539 14.125 1 62.09 76 THR B O 1
ATOM 1236 N N . GLY B 1 77 ? 7.75 11.531 12.805 1 53.38 77 GLY B N 1
ATOM 1237 C CA . GLY B 1 77 ? 8.023 10.43 13.719 1 53.38 77 GLY B CA 1
ATOM 1238 C C . GLY B 1 77 ? 6.859 9.469 13.859 1 53.38 77 GLY B C 1
ATOM 1239 O O . GLY B 1 77 ? 6.855 8.617 14.75 1 53.38 77 GLY B O 1
ATOM 1240 N N . ALA B 1 78 ? 5.711 9.688 13.336 1 45.88 78 ALA B N 1
ATOM 1241 C CA . ALA B 1 78 ? 4.555 8.914 13.789 1 45.88 78 ALA B CA 1
ATOM 1242 C C . ALA B 1 78 ? 4.672 7.453 13.367 1 45.88 78 ALA B C 1
ATOM 1244 O O . ALA B 1 78 ? 3.66 6.789 13.125 1 45.88 78 ALA B O 1
ATOM 1245 N N . SER B 1 79 ? 5.746 6.883 13.141 1 41.72 79 SER B N 1
ATOM 1246 C CA . SER B 1 79 ? 5.828 5.457 12.859 1 41.72 79 SER B CA 1
ATOM 1247 C C . SER B 1 79 ? 4.855 4.66 13.719 1 41.72 79 SER B C 1
ATOM 1249 O O . SER B 1 79 ? 4.215 3.725 13.242 1 41.72 79 SER B O 1
ATOM 1251 N N . GLY B 1 80 ? 5.102 4.547 15.016 1 37.19 80 GLY B N 1
ATOM 1252 C CA . GLY B 1 80 ? 4.52 3.717 16.062 1 37.19 80 GLY B CA 1
ATOM 1253 C C . GLY B 1 80 ? 3.031 3.938 16.234 1 37.19 80 GLY B C 1
ATOM 1254 O O . GLY B 1 80 ? 2.4 3.301 17.078 1 37.19 80 GLY B O 1
ATOM 1255 N N . ARG B 1 81 ? 2.543 4.891 15.82 1 38.47 81 ARG B N 1
ATOM 1256 C CA . ARG B 1 81 ? 1.293 5.336 16.438 1 38.47 81 ARG B CA 1
ATOM 1257 C C . ARG B 1 81 ? 0.109 4.539 15.891 1 38.47 81 ARG B C 1
ATOM 1259 O O . ARG B 1 81 ? -0.989 4.594 16.453 1 38.47 81 ARG B O 1
ATOM 1266 N N . PHE B 1 82 ? 0.177 4.176 14.648 1 38.66 82 PHE B N 1
ATOM 1267 C CA . PHE B 1 82 ? -1.058 3.531 14.211 1 38.66 82 PHE B CA 1
ATOM 1268 C C . PHE B 1 82 ? -1.037 2.043 14.539 1 38.66 82 PHE B C 1
ATOM 1270 O O . PHE B 1 82 ? -1.887 1.286 14.062 1 38.66 82 PHE B O 1
ATOM 1277 N N . ASP B 1 83 ? -0.085 1.446 15.094 1 30.8 83 ASP B N 1
ATOM 1278 C CA . ASP B 1 83 ? -0.086 0.041 15.484 1 30.8 83 ASP B CA 1
ATOM 1279 C C . ASP B 1 83 ? -1.164 -0.235 16.531 1 30.8 83 ASP B C 1
ATOM 1281 O O . ASP B 1 83 ? -1.317 -1.37 16.984 1 30.8 83 ASP B O 1
ATOM 1285 N N . GLY B 1 84 ? -1.805 0.786 17.094 1 24.97 84 GLY B N 1
ATOM 1286 C CA . GLY B 1 84 ? -2.668 0.316 18.156 1 24.97 84 GLY B CA 1
ATOM 1287 C C . GLY B 1 84 ? -3.869 -0.463 17.656 1 24.97 84 GLY B C 1
ATOM 1288 O O . GLY B 1 84 ? -4.242 -0.359 16.484 1 24.97 84 GLY B O 1
#